Protein AF-A0AA50CLW2-F1 (afdb_monomer_lite)

Sequence (58 aa):
MRPLETRPETMSAIDEALAWHDGDARAAIATLIADCAYLRWQLDLATRATGVGFIGTN

Organism: NCBI:txid1967501

pLDDT: mean 79.64, std 17.97, range [44.22, 97.56]

Secondary structure (DSSP, 8-state):
--------S---HHHHHHHHTTT-HHHHHHHHHHHHHHHHHHHHHHHHHHHHTS----

Structure (mmCIF, N/CA/C/O backbone):
data_AF-A0AA50CLW2-F1
#
_entry.id   AF-A0AA50CLW2-F1
#
loop_
_atom_site.group_PDB
_atom_site.id
_atom_site.type_symbol
_atom_site.label_atom_id
_atom_site.label_alt_id
_atom_site.label_comp_id
_atom_site.label_asym_id
_atom_site.label_entity_id
_atom_site.label_seq_id
_atom_site.pdbx_PDB_ins_code
_atom_site.Cartn_x
_atom_site.Cartn_y
_atom_site.Cartn_z
_atom_site.occupancy
_atom_site.B_iso_or_equiv
_atom_site.auth_seq_id
_atom_site.auth_comp_id
_atom_site.auth_asym_id
_atom_site.auth_atom_id
_atom_site.pdbx_PDB_model_num
ATOM 1 N N . MET A 1 1 ? 25.009 11.520 15.811 1.00 47.84 1 MET A N 1
ATOM 2 C CA . MET A 1 1 ? 23.636 10.973 15.785 1.00 47.84 1 MET A CA 1
ATOM 3 C C . MET A 1 1 ? 22.712 12.153 15.519 1.00 47.84 1 MET A C 1
ATOM 5 O O . MET A 1 1 ? 22.722 13.079 16.318 1.00 47.84 1 MET A O 1
ATOM 9 N N . ARG A 1 2 ? 22.065 12.228 14.349 1.00 58.44 2 ARG A N 1
ATOM 10 C CA . ARG A 1 2 ? 21.139 13.333 14.038 1.00 58.44 2 ARG A CA 1
ATOM 11 C C . ARG A 1 2 ? 19.920 13.181 14.965 1.00 58.44 2 ARG A C 1
ATOM 13 O O . ARG A 1 2 ? 19.420 12.059 15.031 1.00 58.44 2 ARG A O 1
ATOM 20 N N . PRO A 1 3 ? 19.475 14.224 15.688 1.00 50.34 3 PRO A N 1
ATOM 21 C CA . PRO A 1 3 ? 18.257 14.145 16.486 1.00 50.34 3 PRO A CA 1
ATOM 22 C C . PRO A 1 3 ? 17.107 13.718 15.575 1.00 50.34 3 PRO A C 1
ATOM 24 O O . PRO A 1 3 ? 16.893 14.327 14.526 1.00 50.34 3 PRO A O 1
ATOM 27 N N . LEU A 1 4 ? 16.429 12.629 15.933 1.00 60.19 4 LEU A N 1
ATOM 28 C CA . LEU A 1 4 ? 15.158 12.282 15.316 1.00 60.19 4 LEU A CA 1
ATOM 29 C C . LEU A 1 4 ? 14.199 13.358 15.801 1.00 60.19 4 LEU A C 1
ATOM 31 O O . LEU A 1 4 ? 13.832 13.367 16.973 1.00 60.19 4 LEU A O 1
ATOM 35 N N . GLU A 1 5 ? 13.902 14.329 14.945 1.00 58.94 5 GLU A N 1
ATOM 36 C CA . GLU A 1 5 ? 12.859 15.297 15.235 1.00 58.94 5 GLU A CA 1
ATOM 37 C C . GLU A 1 5 ? 11.594 14.493 15.533 1.00 58.94 5 GLU A C 1
ATOM 39 O O . GLU A 1 5 ? 11.057 13.821 14.649 1.00 58.94 5 GLU A O 1
ATOM 44 N N . THR A 1 6 ? 11.162 14.496 16.797 1.00 59.62 6 THR A N 1
ATOM 45 C CA . THR A 1 6 ? 9.822 14.063 17.185 1.00 59.62 6 THR A CA 1
ATOM 46 C C . THR A 1 6 ? 8.876 15.027 16.492 1.00 59.62 6 THR A C 1
ATOM 48 O O . THR A 1 6 ? 8.523 16.082 17.017 1.00 59.62 6 THR A O 1
ATOM 51 N N . ARG A 1 7 ? 8.542 14.708 15.241 1.00 54.94 7 ARG A N 1
ATOM 52 C CA . ARG A 1 7 ? 7.453 15.349 14.526 1.00 54.94 7 ARG A CA 1
ATOM 53 C C . ARG A 1 7 ? 6.220 15.137 15.412 1.00 54.94 7 ARG A C 1
ATOM 55 O O . ARG A 1 7 ? 6.049 14.012 15.886 1.00 54.94 7 ARG A O 1
ATOM 62 N N . 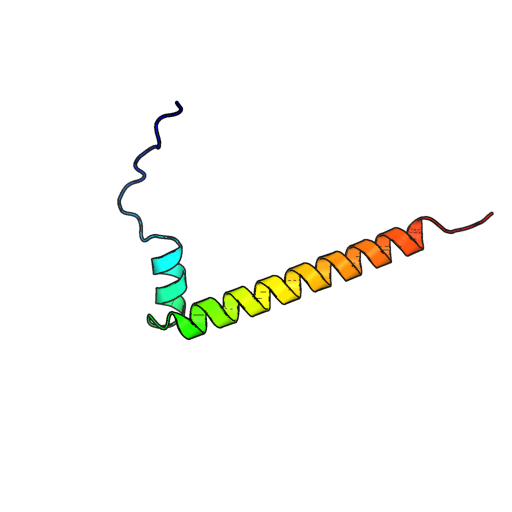PRO A 1 8 ? 5.421 16.184 15.693 1.00 54.16 8 PRO A N 1
ATOM 63 C CA . PRO A 1 8 ? 4.208 16.058 16.502 1.00 54.16 8 PRO A CA 1
ATOM 64 C C . PRO A 1 8 ? 3.407 14.852 16.023 1.00 54.16 8 PRO A C 1
ATOM 66 O O . PRO A 1 8 ? 3.494 14.574 14.827 1.00 54.16 8 PRO A O 1
ATOM 69 N N . GLU A 1 9 ? 2.685 14.193 16.941 1.00 60.12 9 GLU A N 1
ATOM 70 C CA . GLU A 1 9 ? 1.774 13.027 16.823 1.00 60.12 9 GLU A CA 1
ATOM 71 C C . GLU A 1 9 ? 0.760 13.175 15.661 1.00 60.12 9 GLU A C 1
ATOM 73 O O . GLU A 1 9 ? -0.457 13.190 15.812 1.00 60.12 9 GLU A O 1
ATOM 78 N N . THR A 1 10 ? 1.287 13.395 14.470 1.00 62.47 10 THR A N 1
ATOM 79 C CA . THR A 1 10 ? 0.626 13.561 13.196 1.00 62.47 10 THR A CA 1
ATOM 80 C C . THR A 1 10 ? 0.456 12.137 12.748 1.00 62.47 10 THR A C 1
ATOM 82 O O . THR A 1 10 ? 1.462 11.440 12.594 1.00 62.47 10 THR A O 1
ATOM 85 N N . MET A 1 11 ? -0.807 11.730 12.650 1.00 66.44 11 MET A N 1
ATOM 86 C CA . MET A 1 11 ? -1.286 10.448 12.142 1.00 66.44 11 MET A CA 1
ATOM 87 C C . MET A 1 11 ? -0.215 9.763 11.287 1.00 66.44 11 MET A C 1
ATOM 89 O O . MET A 1 11 ? 0.264 10.346 10.307 1.00 66.44 11 MET A O 1
ATOM 93 N N . SER A 1 12 ? 0.255 8.588 11.715 1.00 85.31 12 SER A N 1
ATOM 94 C CA . SER A 1 12 ? 1.361 7.943 11.015 1.00 85.31 12 SER A CA 1
ATOM 95 C C . SER A 1 12 ? 0.950 7.641 9.572 1.00 85.31 12 SER A C 1
ATOM 97 O O . SER A 1 12 ? -0.231 7.494 9.268 1.00 85.31 12 SER A O 1
ATOM 99 N N . ALA A 1 13 ? 1.917 7.498 8.666 1.00 84.31 13 ALA A N 1
ATOM 100 C CA . ALA A 1 13 ? 1.610 7.107 7.287 1.00 84.31 13 ALA A CA 1
ATOM 101 C C . ALA A 1 13 ? 0.855 5.761 7.219 1.00 84.31 13 ALA A C 1
ATOM 103 O O . ALA A 1 13 ? 0.126 5.501 6.267 1.00 84.31 13 ALA A O 1
ATOM 104 N N . ILE A 1 14 ? 1.017 4.913 8.244 1.00 86.56 14 ILE A N 1
ATOM 105 C CA . ILE A 1 14 ? 0.263 3.667 8.399 1.00 86.56 14 ILE A CA 1
ATOM 106 C C . ILE A 1 14 ? -1.190 3.979 8.763 1.00 86.56 14 ILE A C 1
ATOM 108 O O . ILE A 1 14 ? -2.090 3.425 8.145 1.00 86.56 14 ILE A O 1
ATOM 112 N N . ASP A 1 15 ? -1.419 4.877 9.719 1.00 88.62 15 ASP A N 1
ATOM 113 C CA . ASP A 1 15 ? -2.765 5.282 10.139 1.00 88.62 15 ASP A CA 1
ATOM 114 C C . ASP A 1 15 ? -3.529 5.972 9.000 1.00 88.62 15 ASP A C 1
ATOM 116 O O . ASP A 1 15 ? -4.722 5.744 8.829 1.00 88.62 15 ASP A O 1
ATOM 120 N N . GLU A 1 16 ? -2.842 6.764 8.176 1.00 88.25 16 GLU A N 1
ATOM 121 C CA . GLU A 1 16 ? -3.417 7.387 6.979 1.00 88.25 16 GLU A CA 1
ATOM 122 C C . GLU A 1 16 ? -3.794 6.355 5.912 1.00 88.25 16 GLU A C 1
ATOM 124 O O . GLU A 1 16 ? -4.921 6.370 5.410 1.00 88.25 16 GLU A O 1
ATOM 129 N N . ALA A 1 17 ? -2.894 5.410 5.622 1.00 88.06 17 ALA A N 1
ATOM 130 C CA . ALA A 1 17 ? -3.182 4.315 4.701 1.00 88.06 17 ALA A CA 1
ATOM 131 C C . ALA A 1 17 ? -4.341 3.444 5.209 1.00 88.06 17 ALA A C 1
ATOM 133 O O . ALA A 1 17 ? -5.218 3.066 4.438 1.00 88.06 17 ALA A O 1
ATOM 134 N N . LEU A 1 18 ? -4.387 3.156 6.512 1.00 92.25 18 LEU A N 1
ATOM 135 C CA . LEU A 1 18 ? -5.487 2.418 7.126 1.00 92.25 18 LEU A CA 1
ATOM 136 C C . LEU A 1 18 ? -6.802 3.193 7.048 1.00 92.25 18 LEU A C 1
ATOM 138 O O . LEU A 1 18 ? -7.817 2.600 6.699 1.00 92.25 18 LEU A O 1
ATOM 142 N N . ALA A 1 19 ? -6.803 4.500 7.315 1.00 91.94 19 ALA A N 1
ATOM 143 C CA . ALA A 1 19 ? -8.008 5.328 7.260 1.00 91.94 19 ALA A CA 1
ATOM 144 C C . ALA A 1 19 ? -8.654 5.340 5.863 1.00 91.94 19 ALA A C 1
ATOM 146 O O . ALA A 1 19 ? -9.878 5.321 5.753 1.00 91.94 19 ALA A O 1
ATOM 147 N N . TRP A 1 20 ? -7.852 5.300 4.794 1.00 88.50 20 TRP A N 1
ATOM 148 C CA . TRP A 1 20 ? -8.352 5.170 3.417 1.00 88.50 20 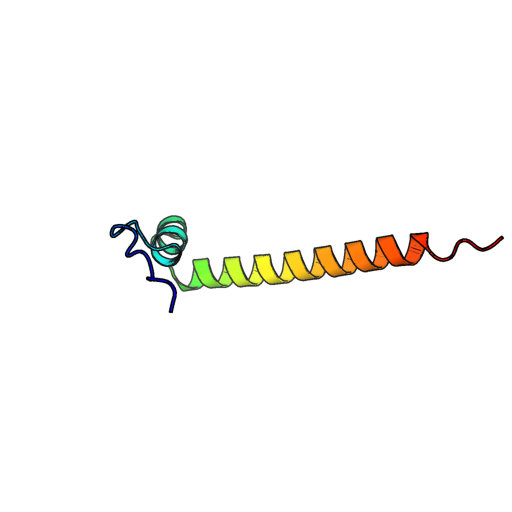TRP A CA 1
ATOM 149 C C . TRP A 1 20 ? -9.045 3.832 3.135 1.00 88.50 20 TRP A C 1
ATOM 151 O O . TRP A 1 20 ? -9.878 3.744 2.234 1.00 88.50 20 TRP A O 1
ATOM 161 N N . HIS A 1 21 ? -8.721 2.806 3.917 1.00 93.25 21 HIS A N 1
ATOM 162 C CA . HIS A 1 21 ? -9.297 1.469 3.826 1.00 93.25 21 HIS A CA 1
ATOM 163 C C . HIS A 1 21 ? -10.260 1.161 4.982 1.00 93.25 21 HIS A C 1
ATOM 165 O O . HIS A 1 21 ? -10.475 -0.007 5.290 1.00 93.25 21 HIS A O 1
ATOM 171 N N . ASP A 1 22 ? -10.829 2.184 5.632 1.00 91.31 22 ASP A N 1
ATOM 172 C CA . ASP A 1 22 ? -11.755 2.028 6.771 1.00 91.31 22 ASP A CA 1
ATOM 173 C C . ASP A 1 22 ? -11.161 1.190 7.927 1.00 91.31 22 ASP A C 1
ATOM 175 O O . ASP A 1 22 ? -11.833 0.425 8.614 1.00 91.31 22 ASP A O 1
ATOM 179 N N . GLY A 1 23 ? -9.843 1.288 8.112 1.00 90.38 23 GLY A N 1
ATOM 180 C CA . GLY A 1 23 ? -9.086 0.506 9.088 1.00 90.38 23 GLY A CA 1
ATOM 181 C C . GLY A 1 23 ? -8.731 -0.919 8.646 1.00 90.38 23 GL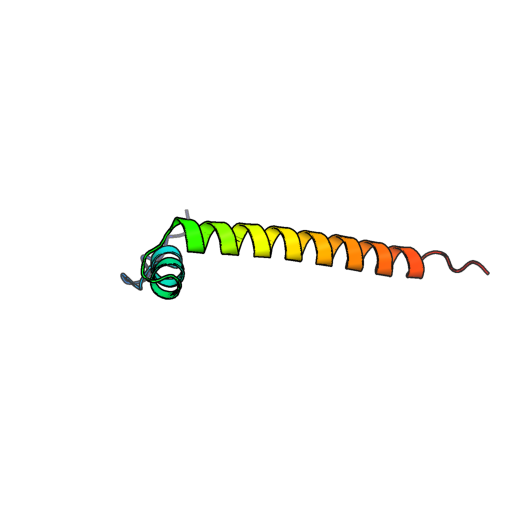Y A C 1
ATOM 182 O O . GLY A 1 23 ? -8.079 -1.636 9.410 1.00 90.38 23 GLY A O 1
ATOM 183 N N . ASP A 1 24 ? -9.096 -1.355 7.434 1.00 93.88 24 ASP A N 1
ATOM 184 C CA . ASP A 1 24 ? -8.748 -2.686 6.929 1.00 93.88 24 ASP A CA 1
ATOM 185 C C . ASP A 1 24 ? -7.276 -2.760 6.492 1.00 93.88 24 ASP A C 1
ATOM 187 O O . ASP A 1 24 ? -6.882 -2.451 5.362 1.00 93.88 24 ASP A O 1
ATOM 191 N N . ALA A 1 25 ? -6.450 -3.265 7.407 1.00 92.69 25 ALA A N 1
ATOM 192 C CA . ALA A 1 25 ? -5.035 -3.509 7.168 1.00 92.69 25 ALA A CA 1
ATOM 193 C C . ALA A 1 25 ? -4.761 -4.481 6.012 1.00 92.69 25 ALA A C 1
ATOM 195 O O . ALA A 1 25 ? -3.747 -4.336 5.328 1.00 92.69 25 ALA A O 1
ATOM 196 N N . ARG A 1 26 ? -5.629 -5.471 5.762 1.00 94.62 26 ARG A N 1
ATOM 197 C CA . ARG A 1 26 ? -5.421 -6.414 4.652 1.00 94.62 26 ARG A CA 1
ATOM 198 C C . ARG A 1 26 ? -5.674 -5.733 3.318 1.00 94.62 26 ARG A C 1
ATOM 200 O O . ARG A 1 26 ? -4.889 -5.953 2.399 1.00 94.62 26 ARG A O 1
ATOM 207 N N . ALA A 1 27 ? -6.713 -4.907 3.220 1.00 94.19 27 ALA A N 1
ATOM 208 C CA . ALA A 1 27 ? -6.995 -4.131 2.015 1.00 94.19 27 ALA A CA 1
ATOM 209 C C . ALA A 1 27 ? -5.873 -3.120 1.715 1.00 94.19 27 ALA A C 1
ATOM 211 O O . ALA A 1 27 ? -5.416 -3.032 0.571 1.00 94.19 27 ALA A O 1
ATOM 212 N N . ALA A 1 28 ? -5.355 -2.445 2.746 1.00 94.62 28 ALA A N 1
ATOM 213 C CA . ALA A 1 28 ? -4.209 -1.545 2.615 1.00 94.62 28 ALA A CA 1
ATOM 214 C C . ALA A 1 28 ? -2.949 -2.275 2.125 1.00 94.62 28 ALA A C 1
ATOM 216 O O . ALA A 1 28 ? -2.315 -1.865 1.152 1.00 94.62 28 ALA A O 1
ATOM 217 N N . ILE A 1 29 ? -2.609 -3.411 2.742 1.00 94.69 29 ILE A N 1
ATOM 218 C CA . ILE A 1 29 ? -1.445 -4.216 2.342 1.00 94.69 29 ILE A CA 1
ATOM 219 C C . ILE A 1 29 ? -1.620 -4.789 0.930 1.00 94.69 29 ILE A C 1
ATOM 221 O O . ILE A 1 29 ? -0.664 -4.793 0.155 1.00 94.69 29 ILE A O 1
ATOM 225 N N . ALA A 1 30 ? -2.818 -5.253 0.568 1.00 96.50 30 ALA A N 1
ATOM 226 C CA . ALA A 1 30 ? -3.096 -5.758 -0.776 1.00 96.50 30 ALA A CA 1
ATOM 227 C C . ALA A 1 30 ? -2.872 -4.675 -1.842 1.00 96.50 30 ALA A C 1
ATOM 229 O O . ALA A 1 30 ? -2.247 -4.951 -2.868 1.00 96.50 30 ALA A O 1
ATOM 230 N N . THR A 1 31 ? -3.308 -3.444 -1.562 1.00 95.88 31 THR A N 1
ATOM 231 C CA . THR A 1 31 ? -3.086 -2.281 -2.433 1.00 95.88 31 THR A CA 1
ATOM 232 C C . THR A 1 31 ? -1.595 -1.979 -2.574 1.00 95.88 31 THR A C 1
ATOM 234 O O . THR A 1 31 ? -1.087 -1.923 -3.689 1.00 95.88 31 THR A O 1
ATOM 237 N N . LEU A 1 32 ? -0.850 -1.927 -1.465 1.00 95.19 32 LEU A N 1
ATOM 238 C CA . LEU A 1 32 ? 0.601 -1.694 -1.496 1.00 95.19 32 LEU A CA 1
ATOM 239 C C . LEU A 1 32 ? 1.365 -2.768 -2.286 1.00 95.19 32 LEU A C 1
ATOM 241 O O . LEU A 1 32 ? 2.329 -2.463 -2.993 1.00 95.19 32 LEU A O 1
ATOM 245 N N . ILE A 1 33 ? 0.951 -4.034 -2.181 1.00 97.56 33 ILE A N 1
ATOM 246 C CA . ILE A 1 33 ? 1.538 -5.130 -2.963 1.00 97.56 33 ILE A CA 1
ATOM 247 C C . ILE A 1 33 ? 1.251 -4.941 -4.457 1.00 97.56 33 ILE A C 1
ATOM 249 O O . ILE A 1 33 ? 2.160 -5.128 -5.273 1.00 97.56 33 ILE A O 1
ATOM 253 N N . ALA A 1 34 ? 0.023 -4.560 -4.818 1.00 96.62 34 ALA A N 1
ATOM 254 C CA . ALA A 1 34 ? -0.351 -4.282 -6.202 1.00 96.62 34 ALA A CA 1
ATOM 255 C C . ALA A 1 34 ? 0.453 -3.104 -6.776 1.00 96.62 34 ALA A C 1
ATOM 257 O O . ALA A 1 34 ? 1.025 -3.226 -7.861 1.00 96.62 34 ALA A O 1
ATOM 258 N N . ASP A 1 35 ? 0.597 -2.024 -6.010 1.00 95.62 35 ASP A N 1
ATOM 259 C CA . ASP A 1 35 ? 1.392 -0.856 -6.391 1.00 95.62 35 ASP A CA 1
ATOM 260 C C . ASP A 1 35 ? 2.866 -1.226 -6.589 1.00 95.62 35 ASP A C 1
ATOM 262 O O . ASP A 1 35 ? 3.487 -0.846 -7.582 1.00 95.62 35 ASP A O 1
ATOM 266 N N . CYS A 1 36 ? 3.436 -2.049 -5.702 1.00 96.62 36 CYS A N 1
ATOM 267 C CA . CYS A 1 36 ? 4.806 -2.542 -5.857 1.00 96.62 36 CYS A CA 1
ATOM 268 C C . CYS A 1 36 ? 4.982 -3.386 -7.127 1.00 96.62 36 CYS A C 1
ATOM 270 O O . CYS A 1 36 ? 6.010 -3.279 -7.802 1.00 96.62 36 CYS A O 1
ATOM 272 N N . ALA A 1 37 ? 4.009 -4.238 -7.456 1.00 96.62 37 ALA A N 1
ATOM 273 C CA . ALA A 1 37 ? 4.035 -5.015 -8.691 1.00 96.62 37 ALA A CA 1
ATOM 274 C C . ALA A 1 37 ? 3.959 -4.100 -9.923 1.00 96.62 37 ALA A C 1
ATOM 276 O O . ALA A 1 37 ? 4.725 -4.285 -10.872 1.00 96.62 37 ALA A O 1
ATOM 277 N N . TYR A 1 38 ? 3.105 -3.077 -9.875 1.00 96.69 38 TYR A N 1
ATOM 278 C CA . TYR A 1 38 ? 2.970 -2.089 -10.938 1.00 96.69 38 TYR A CA 1
ATOM 279 C C . TYR A 1 38 ? 4.256 -1.278 -11.142 1.00 96.69 38 TYR A C 1
ATOM 281 O O . TYR A 1 38 ? 4.743 -1.179 -12.265 1.00 96.69 38 TYR A O 1
ATOM 289 N N . LEU A 1 39 ? 4.880 -0.788 -10.068 1.00 96.69 39 LEU A N 1
ATOM 290 C CA . LEU A 1 39 ? 6.152 -0.059 -10.137 1.00 96.69 39 LEU A CA 1
ATOM 291 C C . LEU A 1 39 ? 7.275 -0.919 -10.733 1.00 96.69 39 LEU A C 1
ATOM 293 O O . LEU A 1 39 ? 8.056 -0.445 -11.558 1.00 96.69 39 LEU A O 1
ATOM 297 N N . ARG A 1 40 ? 7.343 -2.204 -10.363 1.00 95.94 40 ARG A N 1
ATOM 298 C CA . ARG A 1 40 ? 8.303 -3.152 -10.957 1.00 95.94 40 ARG A CA 1
ATOM 299 C C . ARG A 1 40 ? 8.047 -3.353 -12.447 1.00 95.94 40 ARG A C 1
ATOM 301 O O . ARG A 1 40 ? 8.999 -3.385 -13.221 1.00 95.94 40 ARG A O 1
ATOM 308 N N . TRP A 1 41 ? 6.783 -3.453 -12.847 1.00 96.12 41 TRP A N 1
ATOM 309 C CA . TRP A 1 41 ? 6.407 -3.533 -14.255 1.00 96.12 41 TRP A CA 1
ATOM 310 C C . TRP A 1 41 ? 6.777 -2.255 -15.024 1.00 96.12 41 TRP A C 1
ATOM 312 O O . TRP A 1 41 ? 7.346 -2.346 -16.110 1.00 96.12 41 TRP A O 1
ATOM 322 N N . GLN A 1 42 ? 6.547 -1.070 -14.448 1.00 95.31 42 GLN A N 1
ATOM 323 C CA . GLN A 1 42 ? 6.955 0.200 -15.057 1.00 95.31 42 GLN A CA 1
ATOM 324 C C . GLN A 1 42 ? 8.474 0.293 -15.229 1.00 95.31 42 GLN A C 1
ATOM 326 O O . GLN A 1 42 ? 8.942 0.763 -16.265 1.00 95.31 42 GLN A O 1
ATOM 331 N N . LEU A 1 43 ? 9.247 -0.182 -14.249 1.00 94.94 43 LEU A N 1
ATOM 332 C CA . LEU A 1 43 ? 10.705 -0.245 -14.349 1.00 94.94 43 LEU A CA 1
ATOM 333 C C . LEU A 1 43 ? 11.169 -1.223 -15.434 1.00 94.94 43 LEU A C 1
ATOM 335 O O . LEU A 1 43 ? 12.068 -0.878 -16.198 1.00 94.94 43 LEU A O 1
ATOM 339 N N . ASP A 1 44 ? 10.564 -2.409 -15.542 1.00 93.44 44 ASP A N 1
ATOM 340 C CA . ASP A 1 44 ? 10.868 -3.361 -16.622 1.00 93.44 44 ASP A CA 1
ATOM 341 C C . ASP A 1 44 ? 10.560 -2.749 -17.998 1.00 93.44 44 ASP A C 1
ATOM 343 O O . ASP A 1 44 ? 11.395 -2.785 -18.903 1.00 93.44 44 ASP A O 1
ATOM 347 N N . LEU A 1 45 ? 9.405 -2.094 -18.139 1.00 91.81 45 LEU A N 1
ATOM 348 C CA . LEU A 1 45 ? 9.020 -1.407 -19.370 1.00 91.81 45 LEU A CA 1
ATOM 349 C C . LEU A 1 45 ? 9.984 -0.265 -19.718 1.00 91.81 45 LEU A C 1
ATOM 351 O O . LEU A 1 45 ? 10.428 -0.173 -20.863 1.00 91.81 45 LEU A O 1
ATOM 355 N N . ALA A 1 46 ? 10.356 0.565 -18.742 1.00 91.00 46 ALA A N 1
ATOM 356 C CA . ALA A 1 46 ? 11.330 1.636 -18.932 1.00 91.00 46 ALA A CA 1
ATOM 357 C C . ALA A 1 46 ? 12.709 1.082 -19.321 1.00 91.00 46 ALA A C 1
ATOM 359 O O . AL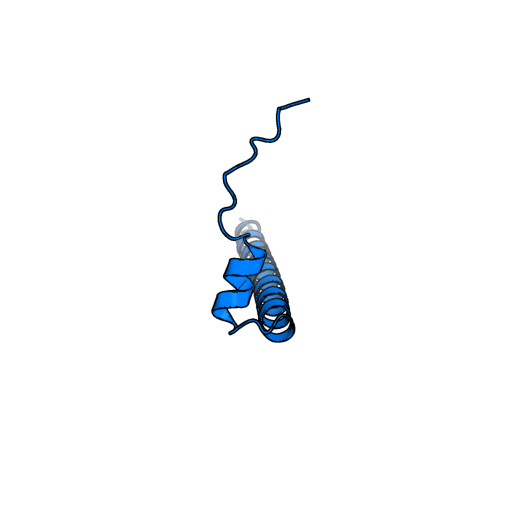A A 1 46 ? 13.315 1.566 -20.273 1.00 91.00 46 ALA A O 1
ATOM 360 N N . THR A 1 47 ? 13.164 0.015 -18.658 1.00 86.50 47 THR A N 1
ATOM 361 C CA . THR A 1 47 ? 14.439 -0.659 -18.954 1.00 86.50 47 THR A CA 1
ATOM 362 C C . THR A 1 47 ? 14.457 -1.190 -20.388 1.00 86.50 47 THR A C 1
ATOM 364 O O . THR A 1 47 ? 15.415 -0.961 -21.130 1.00 86.50 47 THR A O 1
ATOM 367 N N . ARG A 1 48 ? 13.372 -1.837 -20.828 1.00 81.69 48 ARG A N 1
ATOM 368 C CA . ARG A 1 48 ? 13.225 -2.329 -22.207 1.00 81.69 48 ARG A CA 1
ATOM 369 C C . ARG A 1 48 ? 13.172 -1.193 -23.223 1.00 81.69 48 ARG A C 1
ATOM 371 O O . ARG A 1 48 ? 13.827 -1.287 -24.258 1.00 81.69 48 ARG A O 1
ATOM 378 N N . ALA A 1 49 ? 12.456 -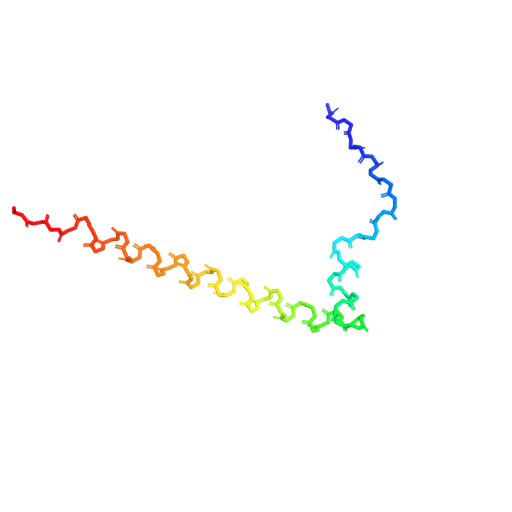0.112 -22.921 1.00 76.56 49 ALA A N 1
ATOM 379 C CA . ALA A 1 49 ? 12.406 1.070 -23.778 1.00 76.56 49 ALA A CA 1
ATOM 380 C C . ALA A 1 49 ? 13.794 1.720 -23.928 1.00 76.56 49 ALA A C 1
ATOM 382 O O . ALA A 1 49 ? 14.185 2.085 -25.036 1.00 76.56 49 ALA A O 1
ATOM 383 N N . THR A 1 50 ? 14.583 1.785 -22.849 1.00 66.81 50 THR A N 1
ATOM 384 C CA . THR A 1 50 ? 15.972 2.271 -22.903 1.00 66.81 50 THR A CA 1
ATOM 385 C C . THR A 1 50 ? 16.927 1.302 -23.611 1.00 66.81 50 THR A C 1
ATOM 387 O O . THR A 1 50 ? 17.877 1.750 -24.247 1.00 66.81 50 THR A O 1
ATOM 390 N N . GLY A 1 51 ? 16.663 -0.010 -23.576 1.00 59.69 51 GLY A N 1
ATOM 391 C CA . GLY A 1 51 ? 17.446 -1.024 -24.294 1.00 59.69 51 GLY A CA 1
ATOM 392 C C . GLY A 1 51 ? 17.223 -1.024 -25.812 1.00 59.69 51 GLY A C 1
ATOM 393 O O . GLY A 1 51 ? 18.158 -1.285 -26.566 1.00 59.69 51 GLY A O 1
ATOM 394 N N . VAL A 1 52 ? 16.020 -0.664 -26.277 1.00 55.38 52 VAL A N 1
ATOM 395 C CA . VAL A 1 52 ? 15.709 -0.494 -27.713 1.00 55.38 52 VAL A CA 1
ATOM 396 C C . VAL A 1 52 ? 16.331 0.790 -28.288 1.00 55.38 52 VAL A C 1
ATOM 398 O O . VAL A 1 52 ? 16.617 0.850 -29.479 1.00 55.38 52 VAL A O 1
ATOM 401 N N . GLY A 1 53 ? 16.619 1.793 -27.451 1.00 53.47 53 GLY A N 1
ATOM 402 C CA . GLY A 1 53 ? 17.270 3.043 -27.863 1.00 53.47 53 GLY A CA 1
ATOM 403 C C . GLY A 1 53 ? 18.798 2.988 -28.016 1.00 53.47 53 GLY A C 1
ATOM 404 O O . GLY A 1 53 ? 19.369 3.938 -28.544 1.00 53.47 53 GLY A O 1
ATOM 405 N N . PHE A 1 54 ? 19.475 1.916 -27.579 1.00 53.72 54 PHE A N 1
ATOM 406 C CA . PHE A 1 54 ? 20.946 1.806 -27.644 1.00 53.72 54 PHE A CA 1
ATOM 407 C C . PHE A 1 54 ? 21.459 0.854 -28.742 1.00 53.72 54 PHE A C 1
ATOM 409 O O . PHE A 1 54 ? 22.664 0.758 -28.962 1.00 53.72 54 PHE A O 1
ATOM 416 N N . ILE A 1 55 ? 20.572 0.169 -29.475 1.00 53.34 55 ILE A N 1
ATOM 417 C CA . ILE A 1 55 ? 20.957 -0.732 -30.576 1.00 53.34 55 ILE A CA 1
ATOM 418 C C . ILE A 1 55 ? 20.299 -0.293 -31.897 1.00 53.34 55 ILE A C 1
ATOM 420 O O . ILE A 1 55 ? 19.607 -1.058 -32.556 1.00 53.34 55 ILE A O 1
ATOM 424 N N . GLY A 1 56 ? 20.533 0.955 -32.302 1.00 48.00 56 GLY A N 1
ATOM 425 C CA . GLY A 1 56 ? 20.629 1.339 -33.718 1.00 48.00 56 GLY A CA 1
ATOM 426 C C . GLY A 1 56 ? 22.110 1.601 -33.990 1.00 48.00 56 GLY A C 1
ATOM 427 O O . GLY A 1 56 ? 22.625 2.625 -33.568 1.00 48.00 56 GLY A O 1
ATOM 428 N N . THR A 1 57 ? 22.924 0.588 -34.290 1.00 50.06 57 THR A N 1
ATOM 429 C CA . THR A 1 57 ? 23.2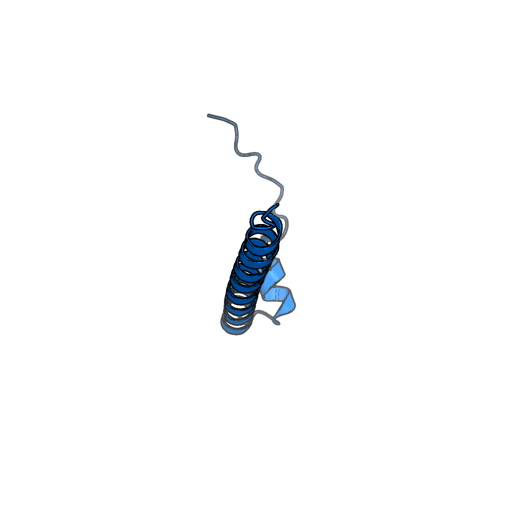86 0.145 -35.651 1.00 50.06 57 THR A CA 1
ATOM 430 C C . THR A 1 57 ? 23.251 1.230 -36.743 1.00 50.06 57 THR A C 1
ATOM 432 O O . THR A 1 57 ? 22.182 1.617 -37.198 1.00 50.06 57 THR A O 1
ATOM 435 N N . ASN A 1 58 ? 24.472 1.576 -37.185 1.00 44.22 58 ASN A N 1
ATOM 436 C CA . ASN A 1 58 ? 24.910 2.261 -38.412 1.00 44.22 58 ASN A CA 1
ATOM 437 C C . ASN A 1 58 ? 24.692 3.776 -38.547 1.00 44.22 58 ASN A C 1
ATOM 439 O O . ASN A 1 58 ? 23.625 4.189 -39.050 1.00 44.22 58 ASN A O 1
#

Foldseek 3Di:
DPPPPPDDPDQDPQNVLCVVVVNPPVVSVVVVVVVVVVVVVVVVVVVVVVVVVPPDDD

Radius of gyration: 19.62 Å; chains: 1; bounding box: 37×22×56 Å